Protein AF-A0A3P7DPI6-F1 (afdb_monomer_lite)

Organism: Wuchereria bancrofti (NCBI:txid6293)

Secondary structure (DSSP, 8-state):
-HHHHHHHHHHHHHHT------TT---SSSSPPSS-TTTSSS----TTTHHHHHTT-SS----------

Sequence (69 aa):
MFSLIILLIIFVTKKTIGYVSNMNYIPMGTNPTLYQPGYDPVMQLDAATFYDTVFMQDHSFVVEFYADW

Structure (mmCIF, N/CA/C/O backbone):
data_AF-A0A3P7DPI6-F1
#
_entry.id   AF-A0A3P7DPI6-F1
#
loop_
_atom_site.group_PDB
_atom_site.id
_atom_site.type_symbol
_atom_site.label_atom_id
_atom_site.label_alt_id
_atom_site.label_comp_id
_atom_site.label_asym_id
_atom_site.label_entity_id
_atom_site.label_seq_id
_atom_site.pdbx_PDB_ins_code
_atom_site.Cartn_x
_atom_site.Cartn_y
_atom_site.Cartn_z
_atom_site.occupancy
_atom_site.B_iso_or_equiv
_atom_site.auth_seq_id
_atom_site.auth_comp_id
_atom_site.auth_asym_id
_atom_site.auth_atom_id
_atom_site.pdbx_PDB_model_num
ATOM 1 N N . MET A 1 1 ? 10.723 -18.538 32.699 1.00 71.44 1 MET A N 1
ATOM 2 C CA . MET A 1 1 ? 9.358 -17.971 32.582 1.00 71.44 1 MET A CA 1
ATOM 3 C C . MET A 1 1 ? 9.369 -16.499 32.166 1.00 71.44 1 MET A C 1
ATOM 5 O O . MET A 1 1 ? 8.810 -16.200 31.124 1.00 71.44 1 MET A O 1
ATOM 9 N N . PHE A 1 2 ? 10.073 -15.604 32.878 1.00 87.06 2 PHE A N 1
ATOM 10 C CA . PHE A 1 2 ? 10.200 -14.176 32.509 1.00 87.06 2 PHE A CA 1
ATOM 11 C C . PHE A 1 2 ? 10.651 -13.928 31.061 1.00 87.06 2 PHE A C 1
ATOM 13 O O . PHE A 1 2 ? 10.046 -13.135 30.352 1.00 87.06 2 PHE A O 1
ATOM 20 N N . SER A 1 3 ? 11.668 -14.659 30.596 1.00 89.94 3 SER A N 1
ATOM 21 C CA . SER A 1 3 ? 12.180 -14.520 29.225 1.00 89.94 3 SER A CA 1
ATOM 22 C C . SER A 1 3 ? 11.117 -14.828 28.155 1.00 89.94 3 SER A C 1
ATOM 24 O O . SER A 1 3 ? 11.065 -14.170 27.123 1.00 89.94 3 SER A O 1
ATOM 26 N N . LEU A 1 4 ? 10.199 -15.761 28.440 1.00 90.50 4 LEU A N 1
ATOM 27 C CA . LEU A 1 4 ? 9.119 -16.144 27.526 1.00 90.50 4 LEU A CA 1
ATOM 28 C C . LEU A 1 4 ? 8.025 -15.066 27.463 1.00 90.50 4 LEU A C 1
ATOM 30 O O . LEU A 1 4 ? 7.507 -14.785 26.389 1.00 90.50 4 LEU A O 1
ATOM 34 N N . ILE A 1 5 ? 7.741 -14.403 28.591 1.00 91.81 5 ILE A N 1
ATOM 35 C CA . ILE A 1 5 ? 6.839 -13.242 28.646 1.00 91.81 5 ILE A CA 1
ATOM 36 C C . ILE A 1 5 ? 7.434 -12.068 27.862 1.00 91.81 5 ILE A C 1
ATOM 38 O O . ILE A 1 5 ? 6.727 -11.442 27.082 1.00 91.81 5 ILE A O 1
ATOM 42 N N . ILE A 1 6 ? 8.735 -11.794 28.011 1.00 92.62 6 ILE A N 1
ATOM 43 C CA . ILE A 1 6 ? 9.412 -10.729 27.254 1.00 92.62 6 ILE A CA 1
ATOM 44 C C . ILE A 1 6 ? 9.361 -11.022 25.749 1.00 92.62 6 ILE A C 1
ATOM 46 O O . ILE A 1 6 ? 9.030 -10.131 24.970 1.00 92.62 6 ILE A O 1
ATOM 50 N N . LEU A 1 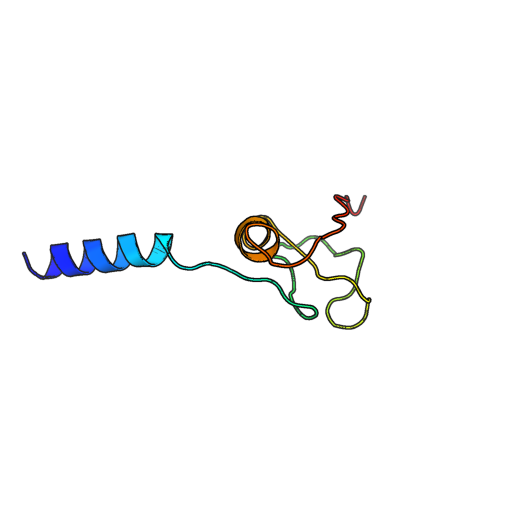7 ? 9.623 -12.268 25.337 1.00 90.00 7 LEU A N 1
ATOM 51 C CA . LEU A 1 7 ? 9.521 -12.673 23.934 1.00 90.00 7 LEU A CA 1
ATOM 52 C C . LEU A 1 7 ? 8.092 -12.486 23.398 1.00 90.00 7 LEU A C 1
ATOM 54 O O . LEU A 1 7 ? 7.917 -11.962 22.299 1.00 90.00 7 LEU A O 1
ATOM 58 N N . LEU A 1 8 ? 7.080 -12.868 24.186 1.00 88.62 8 LEU A N 1
ATOM 59 C CA . LEU A 1 8 ? 5.673 -12.679 23.835 1.00 88.62 8 LEU A CA 1
ATOM 60 C C . LEU A 1 8 ? 5.339 -11.193 23.665 1.00 88.62 8 LEU A C 1
ATOM 62 O O . LEU A 1 8 ? 4.721 -10.829 22.670 1.00 88.62 8 LEU A O 1
ATOM 66 N N . ILE A 1 9 ? 5.783 -10.339 24.594 1.00 87.44 9 ILE A N 1
ATOM 67 C CA . ILE A 1 9 ? 5.574 -8.890 24.512 1.00 87.44 9 ILE A CA 1
ATOM 68 C C . ILE A 1 9 ? 6.186 -8.366 23.216 1.00 87.44 9 ILE A C 1
ATOM 70 O O . ILE A 1 9 ? 5.449 -7.806 22.419 1.00 87.44 9 ILE A O 1
ATOM 74 N N . ILE A 1 10 ? 7.470 -8.636 22.944 1.00 85.56 10 ILE A N 1
ATOM 75 C CA . ILE A 1 10 ? 8.154 -8.184 21.717 1.00 85.56 10 ILE A CA 1
ATOM 76 C C . ILE A 1 10 ? 7.410 -8.644 20.454 1.00 85.56 10 ILE A C 1
ATOM 78 O O . ILE A 1 10 ? 7.275 -7.878 19.498 1.00 85.56 10 ILE A O 1
ATOM 82 N N . PHE A 1 11 ? 6.922 -9.887 20.438 1.00 80.94 11 PHE A N 1
ATOM 83 C CA . PHE A 1 11 ? 6.189 -10.431 19.297 1.00 80.94 11 PHE A CA 1
ATOM 84 C C . PHE A 1 11 ? 4.849 -9.716 19.079 1.00 80.94 11 PHE A C 1
ATOM 86 O O . PHE A 1 11 ? 4.501 -9.401 17.941 1.00 80.94 11 PHE A O 1
ATOM 93 N N . VAL A 1 12 ? 4.119 -9.411 20.157 1.00 79.62 12 VAL A N 1
ATOM 94 C CA . VAL A 1 12 ? 2.860 -8.658 20.083 1.00 79.62 12 VAL A CA 1
ATOM 95 C C . VAL A 1 12 ? 3.114 -7.203 19.682 1.00 79.62 12 VAL A C 1
ATOM 97 O O . VAL A 1 12 ? 2.401 -6.703 18.815 1.00 79.62 12 VAL A O 1
ATOM 100 N N . THR A 1 13 ? 4.151 -6.539 20.210 1.00 74.44 13 THR A N 1
ATOM 101 C CA . THR A 1 13 ? 4.443 -5.137 19.859 1.00 74.44 13 THR A CA 1
ATOM 102 C C . THR A 1 13 ? 4.782 -4.974 18.383 1.00 74.44 13 THR A C 1
ATOM 104 O O . THR A 1 13 ? 4.405 -3.973 17.782 1.00 74.44 13 THR A O 1
ATOM 107 N N . LYS A 1 14 ? 5.441 -5.961 17.756 1.00 65.62 14 LYS A N 1
ATOM 108 C CA . LYS A 1 14 ? 5.704 -5.916 16.308 1.00 65.62 14 LYS A CA 1
ATOM 109 C C . LYS A 1 14 ? 4.428 -5.871 15.470 1.00 65.62 14 LYS A C 1
ATOM 111 O O . LYS A 1 14 ? 4.445 -5.262 14.409 1.00 65.62 14 LYS A O 1
ATOM 116 N N . LYS A 1 15 ? 3.332 -6.478 15.936 1.00 63.84 15 LYS A N 1
ATOM 117 C CA . LYS A 1 15 ? 2.041 -6.436 15.235 1.00 63.84 15 LYS A CA 1
ATOM 118 C C . LYS A 1 15 ? 1.326 -5.087 15.342 1.00 63.84 15 LYS A C 1
ATOM 120 O O . LYS A 1 15 ? 0.399 -4.862 14.577 1.00 63.84 15 LYS A O 1
ATOM 125 N N . THR A 1 16 ? 1.717 -4.224 16.280 1.00 66.00 16 THR A N 1
ATOM 126 C CA . THR A 1 16 ? 1.061 -2.927 16.527 1.00 66.00 16 THR A CA 1
ATOM 127 C C . THR A 1 16 ? 1.833 -1.728 15.981 1.00 66.00 16 THR A C 1
ATOM 129 O O . THR A 1 16 ? 1.390 -0.598 16.160 1.00 66.00 16 THR A O 1
ATOM 132 N N . ILE A 1 17 ? 2.997 -1.938 15.362 1.00 71.44 17 ILE A N 1
ATOM 133 C CA . ILE A 1 17 ? 3.737 -0.848 14.720 1.00 71.44 17 ILE A CA 1
ATOM 134 C C . ILE A 1 17 ? 3.073 -0.581 13.373 1.00 71.44 17 ILE A C 1
ATOM 136 O O . ILE A 1 17 ? 3.231 -1.376 12.450 1.00 71.44 17 ILE A O 1
ATOM 140 N N . GLY A 1 18 ? 2.330 0.521 13.291 1.00 76.38 18 GLY A N 1
ATOM 141 C CA . GLY A 1 18 ? 1.853 1.051 12.022 1.00 76.38 18 GLY A CA 1
ATOM 142 C C . GLY A 1 18 ? 2.945 1.868 11.334 1.00 76.38 18 GLY A C 1
ATOM 143 O O . GLY A 1 18 ? 3.707 2.576 12.001 1.00 76.38 18 GLY A O 1
ATOM 144 N N . TYR A 1 19 ? 3.038 1.767 10.014 1.00 88.31 19 TYR A N 1
ATOM 145 C CA . TYR A 1 19 ? 3.986 2.521 9.197 1.00 88.31 19 TYR A CA 1
ATOM 146 C C . TYR A 1 19 ? 3.217 3.560 8.377 1.00 88.31 19 TYR A C 1
ATOM 148 O O . TYR A 1 19 ? 2.617 3.247 7.360 1.00 88.31 19 TYR A O 1
ATOM 156 N N . VAL A 1 20 ? 3.214 4.816 8.822 1.00 93.50 20 VAL A N 1
ATOM 157 C CA . VAL A 1 20 ? 2.498 5.896 8.122 1.00 93.50 20 VAL A CA 1
ATOM 158 C C . VAL A 1 20 ? 3.440 6.590 7.139 1.00 93.50 20 VAL A C 1
ATOM 160 O O . VAL A 1 20 ? 4.534 7.021 7.520 1.00 93.50 20 VAL A O 1
ATOM 163 N N . SER A 1 21 ? 3.025 6.692 5.876 1.00 95.88 21 SER A N 1
ATOM 164 C CA . SER A 1 21 ? 3.773 7.401 4.837 1.00 95.88 21 SER A CA 1
ATOM 165 C C . SER A 1 21 ? 3.678 8.925 5.006 1.00 95.88 21 SER A C 1
ATOM 167 O O . SER A 1 21 ? 2.857 9.454 5.754 1.00 95.88 21 SER A O 1
ATOM 169 N N . ASN A 1 22 ? 4.558 9.653 4.324 1.00 95.50 22 ASN A N 1
ATOM 170 C CA . ASN A 1 22 ? 4.561 11.110 4.251 1.00 95.50 22 ASN A CA 1
ATOM 171 C C . ASN A 1 22 ? 5.146 11.570 2.906 1.00 95.50 22 ASN A C 1
ATOM 173 O O . ASN A 1 22 ? 5.662 10.766 2.137 1.00 95.50 22 ASN A O 1
ATOM 177 N N . MET A 1 23 ? 5.108 12.874 2.626 1.00 96.06 23 MET A N 1
ATOM 178 C CA . MET A 1 23 ? 5.535 13.421 1.327 1.00 96.06 23 MET A CA 1
ATOM 179 C C . MET A 1 23 ? 7.000 13.140 0.960 1.00 96.06 23 MET A C 1
ATOM 181 O O . MET A 1 23 ? 7.342 13.168 -0.214 1.00 96.06 23 MET A O 1
ATOM 185 N N . ASN A 1 24 ? 7.864 12.848 1.935 1.00 96.00 24 ASN A N 1
ATOM 186 C CA . ASN A 1 24 ? 9.276 12.526 1.708 1.00 96.00 24 ASN A CA 1
ATOM 187 C C . ASN A 1 24 ? 9.560 11.018 1.778 1.00 96.00 24 ASN A C 1
ATOM 189 O O . ASN A 1 24 ? 10.722 10.610 1.774 1.00 96.00 24 ASN A O 1
ATOM 193 N N . TYR A 1 25 ? 8.526 10.187 1.906 1.00 95.44 25 TYR A N 1
ATOM 194 C CA . TYR A 1 25 ? 8.685 8.748 2.043 1.00 95.44 25 TYR A CA 1
ATOM 195 C C . TYR A 1 25 ? 9.202 8.114 0.747 1.00 95.44 25 TYR A C 1
ATOM 197 O O . TYR A 1 25 ? 8.708 8.401 -0.342 1.00 95.44 25 TYR A O 1
ATOM 205 N N . ILE A 1 26 ? 10.185 7.222 0.884 1.00 94.50 26 ILE A N 1
ATOM 206 C CA . ILE A 1 26 ? 10.721 6.408 -0.208 1.00 94.50 26 ILE A CA 1
ATOM 207 C C . ILE A 1 26 ? 10.186 4.979 -0.016 1.00 94.50 26 ILE A C 1
ATOM 209 O O . ILE A 1 26 ? 10.512 4.372 1.010 1.00 94.50 26 ILE A O 1
ATOM 213 N N . PRO A 1 27 ? 9.394 4.443 -0.966 1.00 94.19 27 PRO A N 1
ATOM 214 C CA . PRO A 1 27 ? 8.899 3.069 -0.935 1.00 94.19 27 PRO A CA 1
ATOM 215 C C . PRO A 1 27 ? 9.987 2.028 -0.700 1.00 94.19 27 PRO A C 1
ATOM 217 O O . PRO A 1 27 ? 11.097 2.132 -1.230 1.00 94.19 27 PRO A O 1
ATOM 220 N N . MET A 1 28 ? 9.651 0.975 0.043 1.00 92.19 28 MET A N 1
ATOM 221 C CA . MET A 1 28 ? 10.515 -0.191 0.170 1.00 92.19 28 MET A CA 1
ATOM 222 C C . MET A 1 28 ? 10.582 -0.938 -1.166 1.00 92.19 28 MET A C 1
ATOM 224 O O . MET A 1 28 ? 9.600 -1.511 -1.633 1.00 92.19 28 MET A O 1
ATOM 228 N N . GLY A 1 29 ? 11.763 -0.966 -1.776 1.00 90.00 29 GLY A N 1
ATOM 229 C CA . GLY A 1 29 ? 11.989 -1.653 -3.042 1.00 90.00 29 GLY A CA 1
ATOM 230 C C . GLY A 1 29 ? 13.257 -1.171 -3.731 1.00 90.00 29 GLY A C 1
ATOM 231 O O . GLY A 1 29 ? 13.957 -0.290 -3.237 1.00 90.00 29 GLY A O 1
ATOM 232 N N . THR A 1 30 ? 13.567 -1.782 -4.871 1.00 89.75 30 THR A N 1
ATOM 233 C CA . THR A 1 30 ? 14.721 -1.409 -5.707 1.00 89.75 30 THR A CA 1
ATOM 234 C C . THR A 1 30 ? 14.318 -0.859 -7.069 1.00 89.75 30 THR A C 1
ATOM 236 O O . THR A 1 30 ? 15.189 -0.445 -7.829 1.00 89.75 30 THR A O 1
ATOM 239 N N . ASN A 1 31 ? 13.025 -0.885 -7.395 1.00 89.31 31 ASN A N 1
ATOM 240 C CA . ASN A 1 31 ? 12.530 -0.343 -8.652 1.00 89.31 31 ASN A CA 1
ATOM 241 C C . ASN A 1 31 ? 12.523 1.190 -8.588 1.00 89.31 31 ASN A C 1
ATOM 243 O O . ASN A 1 31 ? 12.256 1.751 -7.518 1.00 89.31 31 ASN A O 1
ATOM 247 N N . PRO A 1 32 ? 12.836 1.870 -9.700 1.00 90.06 32 PRO A N 1
ATOM 248 C CA . PRO A 1 32 ? 12.716 3.315 -9.773 1.00 90.06 32 PRO A CA 1
ATOM 249 C C . PRO A 1 32 ? 11.256 3.743 -9.572 1.00 90.06 32 PRO A C 1
ATOM 251 O O . PRO A 1 32 ? 10.322 3.085 -10.018 1.00 90.06 32 PRO A O 1
ATOM 254 N N . THR A 1 33 ? 11.051 4.867 -8.892 1.00 92.44 33 THR A N 1
ATOM 255 C CA . THR A 1 33 ? 9.719 5.456 -8.746 1.00 92.44 33 THR A CA 1
ATOM 256 C C . THR A 1 33 ? 9.448 6.421 -9.891 1.00 92.44 33 THR A C 1
ATOM 258 O O . THR A 1 33 ? 10.345 7.144 -10.327 1.00 92.44 33 THR A O 1
ATOM 261 N N . LEU A 1 34 ? 8.196 6.473 -10.354 1.00 93.69 34 LEU A N 1
ATOM 262 C CA . LEU A 1 34 ? 7.781 7.440 -11.375 1.00 93.69 34 LEU A CA 1
ATOM 263 C C . LEU A 1 34 ? 7.799 8.884 -10.842 1.00 93.69 34 LEU A C 1
ATOM 265 O O . LEU A 1 34 ? 8.119 9.809 -11.582 1.00 93.69 34 LEU A O 1
ATOM 269 N N . TYR A 1 35 ? 7.493 9.057 -9.551 1.00 94.56 35 TYR A N 1
ATOM 270 C CA . TYR A 1 35 ? 7.485 10.352 -8.866 1.00 94.56 35 TYR A CA 1
ATOM 271 C C . TYR A 1 35 ? 8.604 10.441 -7.830 1.00 94.56 35 TYR A C 1
ATOM 273 O O . TYR A 1 35 ? 8.909 9.460 -7.140 1.00 94.56 35 TYR A O 1
ATOM 281 N N . GLN A 1 36 ? 9.182 11.626 -7.687 1.00 94.62 36 GLN A N 1
ATOM 282 C CA . GLN A 1 36 ? 10.242 11.964 -6.755 1.00 94.62 36 GLN A CA 1
ATOM 283 C C . GLN A 1 36 ? 9.676 12.369 -5.378 1.00 94.62 36 GLN A C 1
ATOM 285 O O . GLN A 1 36 ? 9.006 13.401 -5.261 1.00 94.62 36 GLN A O 1
ATOM 290 N N . PRO A 1 37 ? 10.014 11.627 -4.304 1.00 95.12 37 PRO A N 1
ATOM 291 C CA . PRO A 1 37 ? 9.655 12.000 -2.937 1.00 95.12 37 PRO A CA 1
ATOM 292 C C . PRO A 1 37 ? 10.173 13.387 -2.551 1.00 95.12 37 PRO A C 1
ATOM 294 O O . PRO A 1 37 ? 11.324 13.736 -2.822 1.00 95.12 37 PRO A O 1
ATOM 297 N N . GLY A 1 38 ? 9.322 14.172 -1.895 1.00 95.12 38 GLY A N 1
ATOM 298 C CA . GLY A 1 38 ? 9.631 15.520 -1.417 1.00 95.12 38 GLY A CA 1
ATOM 299 C C . GLY A 1 38 ? 9.685 16.599 -2.499 1.00 95.12 38 GLY A C 1
ATOM 300 O O . GLY A 1 38 ? 9.901 17.765 -2.169 1.00 95.12 38 GLY A O 1
ATOM 301 N N . TYR A 1 39 ? 9.491 16.234 -3.767 1.00 96.81 39 TYR A N 1
ATOM 302 C CA . TYR A 1 39 ? 9.465 17.167 -4.890 1.00 96.81 39 TYR A CA 1
ATOM 303 C C . TYR A 1 39 ? 8.106 17.158 -5.585 1.00 96.81 39 TYR A C 1
ATOM 305 O O . TYR A 1 39 ? 7.452 18.200 -5.663 1.00 96.81 39 TYR A O 1
ATOM 313 N N . ASP A 1 40 ? 7.658 15.987 -6.039 1.00 96.50 40 ASP A N 1
ATOM 314 C CA . ASP A 1 40 ? 6.340 15.862 -6.646 1.00 96.50 40 ASP A CA 1
ATOM 315 C C . ASP A 1 40 ? 5.249 15.969 -5.569 1.00 96.50 40 ASP A C 1
ATOM 317 O O . ASP A 1 40 ? 5.426 15.463 -4.456 1.00 96.50 40 ASP A O 1
ATOM 321 N N . PRO A 1 41 ? 4.098 16.603 -5.864 1.00 95.69 41 PRO A N 1
ATOM 322 C CA . PRO A 1 41 ? 3.012 16.805 -4.904 1.00 95.69 41 PRO A CA 1
ATOM 323 C C . PRO A 1 41 ? 2.180 15.526 -4.697 1.00 95.69 41 PRO A C 1
ATOM 325 O O . PRO A 1 41 ? 0.950 15.570 -4.650 1.00 95.69 41 PRO A O 1
ATOM 328 N N . VAL A 1 42 ? 2.849 14.380 -4.597 1.00 95.38 42 VAL A N 1
ATOM 329 C CA . VAL A 1 42 ? 2.256 13.061 -4.394 1.00 95.38 42 VAL A CA 1
ATOM 330 C C . VAL A 1 42 ? 2.979 12.343 -3.261 1.00 95.38 42 VAL A C 1
ATOM 332 O O . VAL A 1 42 ? 4.204 12.364 -3.150 1.00 95.38 42 VAL A O 1
ATOM 335 N N . MET A 1 43 ? 2.202 11.691 -2.403 1.00 95.88 43 MET A N 1
ATOM 336 C CA . MET A 1 43 ? 2.733 10.840 -1.348 1.00 95.88 43 MET A CA 1
ATOM 337 C C . MET A 1 43 ? 2.922 9.434 -1.900 1.00 95.88 43 MET A C 1
ATOM 339 O O . MET A 1 43 ? 1.959 8.797 -2.322 1.00 95.88 43 MET A O 1
ATOM 343 N N . GLN A 1 44 ? 4.156 8.942 -1.875 1.00 96.25 44 GLN A N 1
ATOM 344 C CA . GLN A 1 44 ? 4.440 7.565 -2.256 1.00 96.25 44 GLN A CA 1
ATOM 345 C C . GLN A 1 44 ? 3.883 6.589 -1.212 1.00 96.25 44 GLN A C 1
ATOM 347 O O . GLN A 1 44 ? 3.934 6.850 -0.010 1.00 96.25 44 GLN A O 1
ATOM 352 N N . LEU A 1 45 ? 3.374 5.450 -1.669 1.00 96.69 45 LEU A N 1
ATOM 353 C CA . LEU A 1 45 ? 2.837 4.384 -0.82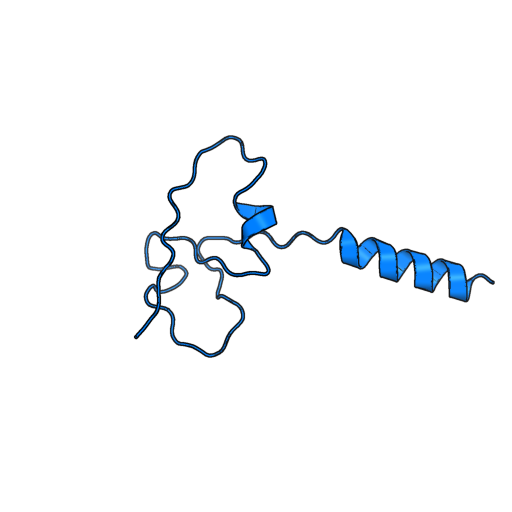5 1.00 96.69 45 LEU A CA 1
ATOM 354 C C . LEU A 1 45 ? 3.431 3.046 -1.254 1.00 96.69 45 LEU A C 1
ATOM 356 O O . LEU A 1 45 ? 3.809 2.855 -2.408 1.00 96.69 45 LEU A O 1
ATOM 360 N N . ASP A 1 46 ? 3.467 2.106 -0.322 1.00 95.25 46 ASP A N 1
ATOM 361 C CA . ASP A 1 46 ? 3.844 0.722 -0.576 1.00 95.25 46 ASP A CA 1
ATOM 362 C C . ASP A 1 46 ? 3.030 -0.245 0.291 1.00 95.25 46 ASP A C 1
ATOM 364 O O . ASP A 1 46 ? 2.159 0.154 1.068 1.00 95.25 46 ASP A O 1
ATOM 368 N N . ALA A 1 47 ? 3.310 -1.542 0.164 1.00 93.75 47 ALA A N 1
ATOM 369 C CA . ALA A 1 47 ? 2.606 -2.569 0.925 1.00 93.75 47 ALA A CA 1
ATOM 370 C C . ALA A 1 47 ? 2.752 -2.411 2.451 1.00 93.75 47 ALA A C 1
ATOM 372 O O . ALA A 1 47 ? 1.871 -2.855 3.186 1.00 93.75 47 ALA A O 1
ATOM 373 N N . ALA A 1 48 ? 3.840 -1.798 2.929 1.00 92.81 48 ALA A N 1
ATOM 374 C CA . ALA A 1 48 ? 4.079 -1.588 4.352 1.00 92.81 48 ALA A CA 1
ATOM 375 C C . ALA A 1 48 ? 3.317 -0.373 4.897 1.00 92.81 48 ALA A C 1
ATOM 377 O O . ALA A 1 48 ? 2.991 -0.358 6.080 1.00 92.81 48 ALA A O 1
ATOM 378 N N . THR A 1 49 ? 3.030 0.621 4.053 1.00 95.44 49 THR A N 1
ATOM 379 C CA . THR A 1 49 ? 2.452 1.904 4.477 1.00 95.44 49 THR A CA 1
ATOM 380 C C . THR A 1 49 ? 0.996 2.126 4.086 1.00 95.44 49 THR A C 1
ATOM 382 O O . THR A 1 49 ? 0.310 2.934 4.717 1.00 95.44 49 THR A O 1
ATOM 385 N N . PHE A 1 50 ? 0.493 1.426 3.065 1.00 96.12 50 PHE A N 1
ATOM 386 C CA . PHE A 1 50 ? -0.830 1.688 2.492 1.00 96.12 50 PHE A CA 1
ATOM 387 C C . PHE A 1 50 ? -1.948 1.641 3.535 1.00 96.12 50 PHE A C 1
ATOM 389 O O . PHE A 1 50 ? -2.757 2.564 3.614 1.00 96.12 50 PHE A O 1
ATOM 396 N N . TYR A 1 51 ? -1.986 0.581 4.350 1.00 94.94 51 TYR A N 1
ATOM 397 C CA . TYR A 1 51 ? -3.104 0.374 5.266 1.00 94.94 51 TYR A CA 1
ATOM 398 C C . TYR A 1 51 ? -3.177 1.476 6.329 1.00 94.94 51 TYR A C 1
ATOM 400 O O . TYR A 1 51 ? -4.220 2.104 6.505 1.00 94.94 51 TYR A O 1
ATOM 408 N N . ASP A 1 52 ? -2.050 1.735 6.990 1.00 94.00 52 ASP A N 1
ATOM 409 C CA . ASP A 1 52 ? -1.973 2.688 8.097 1.00 94.00 52 ASP A CA 1
ATOM 410 C C . ASP A 1 52 ? -2.093 4.144 7.634 1.00 94.00 52 ASP A C 1
ATOM 412 O O . ASP A 1 52 ? -2.480 5.007 8.420 1.00 94.00 52 ASP A O 1
ATOM 416 N N . THR A 1 53 ? -1.777 4.422 6.364 1.00 95.62 53 THR A N 1
ATOM 417 C CA . THR A 1 53 ? -1.873 5.772 5.793 1.00 95.62 53 THR A CA 1
ATOM 418 C C . THR A 1 53 ? -3.266 6.073 5.247 1.00 95.62 53 THR A C 1
ATOM 420 O O . THR A 1 53 ? -3.760 7.177 5.437 1.00 95.62 53 THR A O 1
ATOM 423 N N . VAL A 1 54 ? -3.905 5.123 4.554 1.00 96.38 54 VAL A N 1
ATOM 424 C CA . VAL A 1 54 ? -5.131 5.391 3.778 1.00 96.38 54 VAL A CA 1
ATOM 425 C C . VAL A 1 54 ? -6.406 5.111 4.571 1.00 96.38 54 VAL A C 1
ATOM 427 O O . VAL A 1 54 ? -7.397 5.828 4.420 1.00 96.38 54 VAL A O 1
ATOM 430 N N . PHE A 1 55 ? -6.430 4.070 5.407 1.00 94.88 55 PHE A N 1
ATOM 431 C CA . PHE A 1 55 ? -7.644 3.712 6.143 1.00 94.88 55 PHE A CA 1
ATOM 432 C C . PHE A 1 55 ? -7.790 4.506 7.443 1.00 94.88 55 PHE A C 1
ATOM 434 O O . PHE A 1 55 ? -6.812 4.946 8.039 1.00 94.88 55 PHE A O 1
ATOM 441 N N . MET A 1 56 ? -9.041 4.635 7.906 1.00 93.38 56 MET A N 1
ATOM 442 C CA . MET A 1 56 ? -9.414 5.282 9.177 1.00 93.38 56 MET A CA 1
ATOM 443 C C . MET A 1 56 ? -8.962 6.747 9.305 1.00 93.38 56 MET A C 1
ATOM 445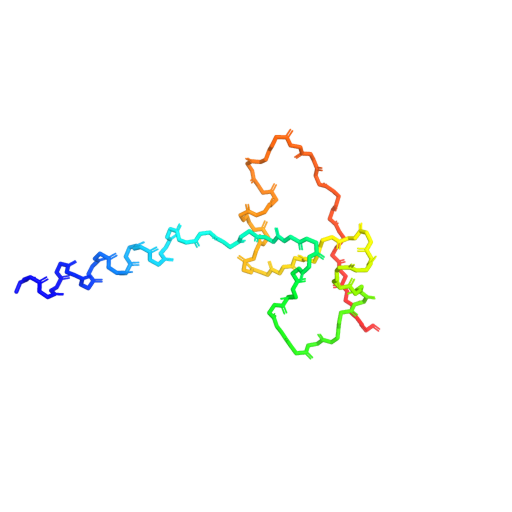 O O . MET A 1 56 ? -8.696 7.220 10.407 1.00 93.38 56 MET A O 1
ATOM 449 N N . GLN A 1 57 ? -8.907 7.464 8.183 1.00 94.50 57 GLN A N 1
ATOM 450 C CA . GLN A 1 57 ? -8.550 8.881 8.139 1.00 94.50 57 GLN A CA 1
ATOM 451 C C . GLN A 1 57 ? -9.793 9.782 8.166 1.00 94.50 57 GLN A C 1
ATOM 453 O O . GLN A 1 57 ? -10.905 9.355 7.849 1.00 94.50 57 GLN A O 1
ATOM 458 N N . ASP A 1 58 ? -9.595 11.048 8.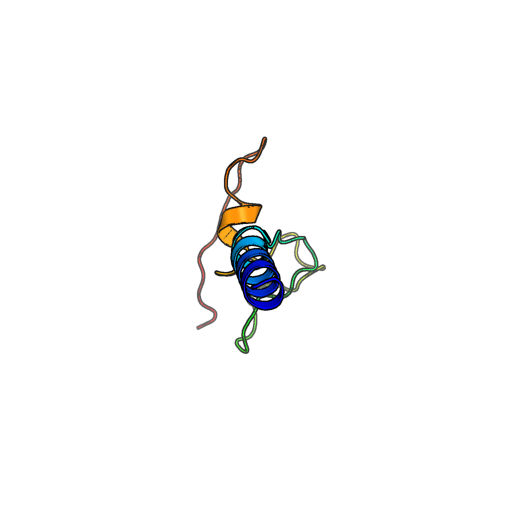532 1.00 96.69 58 ASP A N 1
ATOM 459 C CA . ASP A 1 58 ? -10.614 12.108 8.536 1.00 96.69 58 ASP A CA 1
ATOM 460 C C . ASP A 1 58 ? -10.751 12.833 7.181 1.00 96.69 58 ASP A C 1
ATOM 462 O O . ASP A 1 58 ? -11.540 13.770 7.041 1.00 96.69 58 ASP A O 1
ATOM 466 N N . HIS A 1 59 ? -10.008 12.381 6.169 1.00 95.75 59 HIS A N 1
ATOM 467 C CA . HIS A 1 59 ? 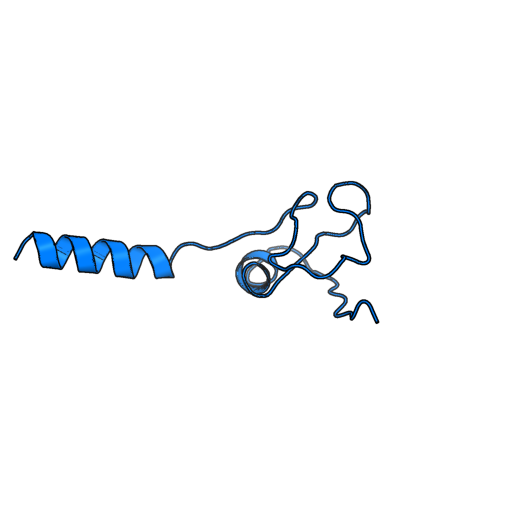-9.986 12.919 4.814 1.00 95.75 59 HIS A CA 1
ATOM 468 C C . HIS A 1 59 ? -9.963 11.799 3.763 1.00 95.75 59 HIS A C 1
ATOM 470 O O . HIS A 1 59 ? -9.769 10.623 4.065 1.00 95.75 59 HIS A O 1
ATOM 476 N N . SER A 1 60 ? -10.214 12.171 2.506 1.00 96.31 60 SER A N 1
ATOM 477 C CA . SER A 1 60 ? -10.245 11.243 1.370 1.00 96.31 60 SER A CA 1
ATOM 478 C C . SER A 1 60 ? -8.922 11.241 0.609 1.00 96.31 60 SER A C 1
ATOM 480 O O . SER A 1 60 ? -8.300 12.288 0.443 1.00 96.31 60 SER A O 1
ATOM 482 N N . PHE A 1 61 ? -8.549 10.075 0.081 1.00 97.06 61 PHE A N 1
ATOM 483 C CA . PHE A 1 61 ? -7.395 9.900 -0.800 1.00 97.06 61 PHE A CA 1
ATOM 484 C C . PHE A 1 61 ? -7.852 9.598 -2.224 1.00 97.06 61 PHE A C 1
ATOM 486 O O . PHE A 1 61 ? -8.817 8.864 -2.437 1.00 97.06 61 PHE A O 1
ATOM 493 N N . VAL A 1 62 ? -7.104 10.111 -3.197 1.00 97.38 62 VAL A N 1
ATOM 494 C CA . VAL A 1 62 ? -7.070 9.566 -4.556 1.00 97.38 62 VAL A CA 1
ATOM 495 C C . VAL A 1 62 ? -5.779 8.770 -4.656 1.00 97.38 62 VAL A C 1
ATOM 497 O O . VAL A 1 62 ? -4.708 9.310 -4.392 1.00 97.38 62 VAL A O 1
ATOM 500 N N . VAL A 1 63 ? -5.888 7.485 -4.987 1.00 97.44 63 VAL A N 1
ATOM 501 C CA . VAL A 1 63 ? -4.738 6.583 -5.087 1.00 97.44 63 VAL A CA 1
ATOM 502 C C . VAL A 1 63 ? -4.580 6.141 -6.531 1.00 97.44 63 VAL A C 1
ATOM 504 O O . VAL A 1 63 ? -5.504 5.578 -7.119 1.00 97.44 63 VAL A O 1
ATOM 507 N N . GLU A 1 64 ? -3.391 6.364 -7.074 1.00 96.94 64 GLU A N 1
ATOM 508 C CA . GLU A 1 64 ? -2.970 5.846 -8.368 1.00 96.94 64 GLU A CA 1
ATOM 509 C C . GLU A 1 64 ? -2.125 4.584 -8.166 1.00 96.94 64 GLU A C 1
ATOM 511 O O . GLU A 1 64 ? -1.045 4.624 -7.579 1.00 96.94 64 GLU A O 1
ATOM 516 N N . PHE A 1 65 ? -2.628 3.449 -8.651 1.00 95.88 65 PHE A N 1
ATOM 517 C CA . PHE A 1 65 ? -1.858 2.211 -8.729 1.00 95.88 65 PHE A CA 1
ATOM 518 C C . PHE A 1 65 ? -1.174 2.165 -10.096 1.00 95.88 65 PHE A C 1
ATOM 520 O O . PHE A 1 65 ? -1.858 2.054 -11.113 1.00 95.88 65 PHE A O 1
ATOM 527 N N . TYR A 1 66 ? 0.155 2.251 -10.117 1.00 94.56 66 TYR A N 1
ATOM 528 C CA . TYR A 1 66 ? 0.944 2.307 -11.348 1.00 94.56 66 TYR A CA 1
ATOM 529 C C . TYR A 1 66 ? 1.984 1.186 -11.420 1.00 94.56 66 TYR A C 1
ATOM 531 O O . TYR A 1 66 ? 2.279 0.510 -10.431 1.00 94.56 66 TYR A O 1
ATOM 539 N N . ALA A 1 67 ? 2.540 1.015 -12.616 1.00 90.81 67 ALA A N 1
ATOM 540 C CA . ALA A 1 67 ? 3.782 0.302 -12.849 1.00 90.81 67 ALA A CA 1
ATOM 541 C C . ALA A 1 67 ? 4.725 1.207 -13.654 1.00 90.81 67 ALA A C 1
ATOM 543 O O . ALA A 1 67 ? 4.269 2.056 -14.415 1.00 90.81 67 ALA A O 1
ATOM 544 N N . ASP A 1 68 ? 6.025 1.066 -13.436 1.00 80.94 68 ASP A N 1
ATOM 545 C CA . ASP A 1 68 ? 7.097 1.887 -14.010 1.00 80.94 68 ASP A CA 1
ATOM 546 C C . ASP A 1 68 ? 7.609 1.382 -15.377 1.00 80.94 68 ASP A C 1
ATOM 548 O O . ASP A 1 68 ? 8.575 1.927 -15.913 1.00 80.94 68 ASP A O 1
ATOM 552 N N . TRP A 1 69 ? 6.956 0.357 -15.940 1.00 81.19 69 TRP A N 1
ATOM 553 C CA . TRP A 1 69 ? 7.215 -0.238 -17.259 1.00 81.19 69 TRP A CA 1
ATOM 554 C C . TRP A 1 69 ? 6.129 0.118 -18.279 1.00 81.19 69 TRP A C 1
ATOM 556 O O . TRP A 1 69 ? 6.437 0.026 -19.491 1.00 81.19 69 TRP A O 1
#

Radius of gyrati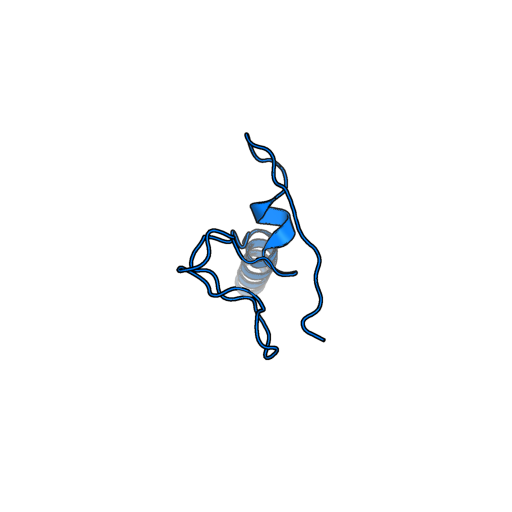on: 16.37 Å; chains: 1; bounding box: 25×35×50 Å

pLDDT: mean 90.59, std 8.18, range [63.84, 97.44]

Foldseek 3Di:
DVVVVVVVVVVVVVVVDADAWDQQDDDPDDDDDPDHRPPDPDIDDDPRHCDVHAPPDPDHDDDDDDDPD